Protein AF-A0A964MWU2-F1 (afdb_monomer_lite)

Secondary structure (DSSP, 8-state):
-------------------------------PEEEEEEEEEEEE---EETTEE-EEEEEEEEEEEEEESPPTTPPEEEEEEEEEEEEEEEEEEEE-TTS-EEEEEEEEEEEEEEEEEEEE-TTSS-EEEEE--GGGGTTTPPPPP-PPPEEEEEESS-HHHHHHHHHHSSSS-S-S-TT-

Sequence (180 aa):
MSRTWLRRSRVAWTALCLWIVAAPPHSAQAGRTRVEYDVEFSVPGSLLDRNCTAAGTDVLTGTLVGYEPAAANDPNEYVGTLTRFTNITTCGSRRNSAGEDVVCSINISGQGLADVELRIEAGRRDGYLKYVDRADWRGTWPSRPSAKPRSAVTGTCEPAELAQLQTEYPDGSTAGSPDG

Radius of gyration: 30.94 Å; chains: 1; bounding box: 99×59×64 Å

Structure (mmCIF, N/CA/C/O backbone):
data_AF-A0A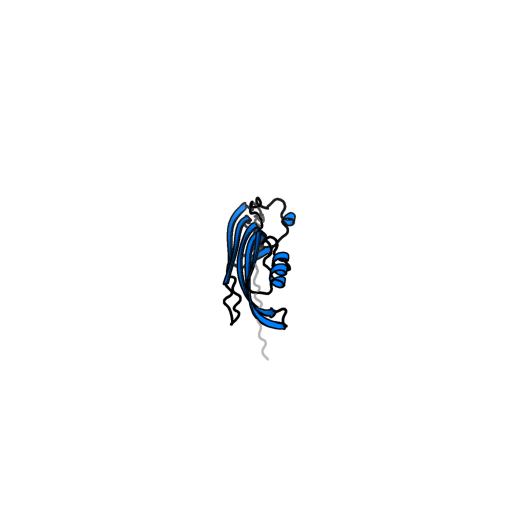964MWU2-F1
#
_entry.id   AF-A0A964MWU2-F1
#
loop_
_atom_site.group_PDB
_atom_site.id
_atom_site.type_symbol
_atom_site.label_atom_id
_atom_site.label_alt_id
_atom_site.label_comp_id
_atom_site.label_asym_id
_atom_site.label_entity_id
_atom_site.label_seq_id
_atom_site.pdbx_PDB_ins_code
_atom_site.Cartn_x
_atom_site.Cartn_y
_atom_site.Cartn_z
_atom_site.occupancy
_atom_site.B_iso_or_equiv
_atom_site.auth_seq_id
_atom_site.auth_comp_id
_atom_site.auth_asym_id
_atom_site.auth_atom_id
_atom_site.pdbx_PDB_model_num
ATOM 1 N N . MET A 1 1 ? 81.800 -45.978 0.781 1.00 48.34 1 MET A N 1
ATOM 2 C CA . MET A 1 1 ? 82.254 -45.737 -0.607 1.00 48.34 1 MET A CA 1
ATOM 3 C C . MET A 1 1 ? 81.149 -46.156 -1.564 1.00 48.34 1 MET A C 1
ATOM 5 O O . MET A 1 1 ? 80.883 -47.342 -1.660 1.00 48.34 1 MET A O 1
ATOM 9 N N . SER A 1 2 ? 80.479 -45.206 -2.216 1.00 46.88 2 SER A N 1
ATOM 10 C CA . SER A 1 2 ? 79.736 -45.411 -3.472 1.00 46.88 2 SER A CA 1
ATOM 11 C C . SER A 1 2 ? 79.322 -44.038 -3.996 1.00 46.88 2 SER A C 1
ATOM 13 O O . SER A 1 2 ? 78.591 -43.310 -3.332 1.00 46.88 2 SER A O 1
ATOM 15 N N . ARG A 1 3 ? 79.893 -43.653 -5.141 1.00 49.62 3 ARG A N 1
ATOM 16 C CA . ARG A 1 3 ? 79.541 -42.451 -5.902 1.00 49.62 3 ARG A CA 1
ATOM 17 C C . ARG A 1 3 ? 78.545 -42.878 -6.974 1.00 49.62 3 ARG A C 1
ATOM 19 O O . ARG A 1 3 ? 78.893 -43.725 -7.791 1.00 49.62 3 ARG A O 1
ATOM 26 N N . THR A 1 4 ? 77.373 -42.255 -7.017 1.00 56.88 4 THR A N 1
ATOM 27 C CA . THR A 1 4 ? 76.397 -42.469 -8.092 1.00 56.88 4 THR A CA 1
ATOM 28 C C . THR A 1 4 ? 76.233 -41.167 -8.865 1.00 56.88 4 THR A C 1
ATOM 30 O O . THR A 1 4 ? 75.787 -40.156 -8.328 1.00 56.88 4 THR A O 1
ATOM 33 N N . TRP A 1 5 ? 76.671 -41.189 -10.121 1.00 49.19 5 TRP A N 1
ATOM 34 C CA . TRP A 1 5 ? 76.512 -40.119 -11.101 1.00 49.19 5 TRP A CA 1
ATOM 35 C C . TRP A 1 5 ? 75.105 -40.172 -11.701 1.00 49.19 5 TRP A C 1
ATOM 37 O O . TRP A 1 5 ? 74.694 -41.224 -12.186 1.00 49.19 5 TRP A O 1
ATOM 47 N N . LEU A 1 6 ? 74.398 -39.041 -11.749 1.00 55.22 6 LEU A N 1
ATOM 48 C CA . LEU A 1 6 ? 73.165 -38.897 -12.526 1.00 55.22 6 LEU A CA 1
ATOM 49 C C . LEU A 1 6 ? 73.291 -37.728 -13.508 1.00 55.22 6 LEU A C 1
ATOM 51 O O . LEU A 1 6 ? 73.597 -36.590 -13.150 1.00 55.22 6 LEU A O 1
ATOM 55 N N . ARG A 1 7 ? 73.122 -38.090 -14.783 1.00 54.84 7 ARG A N 1
ATOM 56 C CA . ARG A 1 7 ? 73.235 -37.266 -15.987 1.00 54.84 7 ARG A CA 1
ATOM 57 C C . ARG A 1 7 ? 72.178 -36.158 -16.000 1.00 54.84 7 ARG A C 1
ATOM 59 O O . ARG A 1 7 ? 71.004 -36.409 -15.753 1.00 54.84 7 ARG A O 1
ATOM 66 N N . ARG A 1 8 ? 72.597 -34.945 -16.371 1.00 48.62 8 ARG A N 1
ATOM 67 C CA . ARG A 1 8 ? 71.713 -33.816 -16.691 1.00 48.62 8 ARG A CA 1
ATOM 68 C C . ARG A 1 8 ? 71.203 -33.952 -18.129 1.00 48.62 8 ARG A C 1
ATOM 70 O O . ARG A 1 8 ? 71.986 -33.797 -19.063 1.00 48.62 8 ARG A O 1
ATOM 77 N N . SER A 1 9 ? 69.906 -34.182 -18.297 1.00 53.94 9 SER A N 1
ATOM 78 C CA . SER A 1 9 ? 69.210 -34.039 -19.581 1.00 53.94 9 SER A CA 1
ATOM 79 C C . SER A 1 9 ? 68.712 -32.600 -19.721 1.00 53.94 9 SER A C 1
ATOM 81 O O . SER A 1 9 ? 67.952 -32.120 -18.883 1.00 53.94 9 SER A O 1
ATOM 83 N N . ARG A 1 10 ? 69.168 -31.890 -20.757 1.00 55.47 10 ARG A N 1
ATOM 84 C CA . ARG A 1 10 ? 68.656 -30.564 -21.128 1.00 55.47 10 ARG A CA 1
ATOM 85 C C . ARG A 1 10 ? 67.433 -30.759 -22.024 1.00 55.47 10 ARG A C 1
ATOM 87 O O . ARG A 1 10 ? 67.579 -31.240 -23.142 1.00 55.47 10 ARG A O 1
ATOM 94 N N . VAL A 1 11 ? 66.251 -30.403 -21.529 1.00 55.78 11 VAL A N 1
ATOM 95 C CA . VAL A 1 11 ? 65.024 -30.300 -22.331 1.00 55.78 11 VAL A CA 1
ATOM 96 C C . VAL A 1 11 ? 64.962 -28.881 -22.890 1.00 55.78 11 VAL A C 1
ATOM 98 O O . VAL A 1 11 ? 64.944 -27.912 -22.132 1.00 55.78 11 VAL A O 1
ATOM 101 N N . ALA A 1 12 ? 65.002 -28.765 -24.216 1.00 52.44 12 ALA A N 1
ATOM 102 C CA . ALA A 1 12 ? 64.820 -27.511 -24.930 1.00 52.44 12 ALA A CA 1
ATOM 103 C C . ALA A 1 12 ? 63.326 -27.152 -24.933 1.00 52.44 12 ALA A C 1
ATOM 105 O O . ALA A 1 12 ? 62.511 -27.901 -25.463 1.00 52.44 12 ALA A O 1
ATOM 106 N N . TRP A 1 13 ? 62.974 -26.022 -24.321 1.00 41.59 13 TRP A N 1
ATOM 107 C CA . TRP A 1 13 ? 61.628 -25.459 -24.367 1.00 41.59 13 TRP A CA 1
ATOM 108 C C . TRP A 1 13 ? 61.488 -24.603 -25.624 1.00 41.59 13 TRP A C 1
ATOM 110 O O . TRP A 1 13 ? 62.140 -23.569 -25.759 1.00 41.59 13 TRP A O 1
ATOM 120 N N . THR A 1 14 ? 60.652 -25.045 -26.558 1.00 56.84 14 THR A N 1
ATOM 121 C CA . THR A 1 14 ? 60.243 -24.256 -27.721 1.00 56.84 14 THR A CA 1
ATOM 122 C C . THR A 1 14 ? 59.115 -23.322 -27.284 1.00 56.84 14 THR A C 1
ATOM 124 O O . THR A 1 14 ? 58.026 -23.776 -26.943 1.00 56.84 14 THR A O 1
ATOM 127 N N . ALA A 1 15 ? 59.381 -22.016 -27.245 1.00 50.66 15 ALA A N 1
ATOM 128 C CA . ALA A 1 15 ? 58.371 -21.004 -26.956 1.00 50.66 15 ALA A CA 1
ATOM 129 C C . ALA A 1 15 ? 57.450 -20.833 -28.177 1.00 50.66 15 ALA A C 1
ATOM 131 O O . ALA A 1 15 ? 57.861 -20.290 -29.201 1.00 50.66 15 ALA A O 1
ATOM 132 N N . LEU A 1 16 ? 56.208 -21.313 -28.075 1.00 51.62 16 LEU A N 1
ATOM 133 C CA . LEU A 1 16 ? 55.138 -20.963 -29.006 1.00 51.62 16 LEU A CA 1
ATOM 134 C C . LEU A 1 16 ? 54.640 -19.553 -28.646 1.00 51.62 16 LEU A C 1
ATOM 136 O O . LEU A 1 16 ? 53.974 -19.369 -27.628 1.00 51.62 16 LEU A O 1
ATOM 140 N N . CYS A 1 17 ? 54.957 -18.554 -29.470 1.00 45.28 17 CYS A N 1
ATOM 141 C CA . CYS A 1 17 ? 54.302 -17.248 -29.405 1.00 45.28 17 CYS A CA 1
ATOM 142 C C . CYS A 1 17 ? 52.864 -17.388 -29.921 1.00 45.28 17 CYS A C 1
ATOM 144 O O . CYS A 1 17 ? 52.617 -17.350 -31.126 1.00 45.28 17 CYS A O 1
ATOM 146 N N . LEU A 1 18 ? 51.919 -17.575 -28.999 1.00 47.88 18 LEU A N 1
ATOM 147 C CA . LEU A 1 18 ? 50.490 -17.493 -29.275 1.00 47.88 18 LEU A CA 1
ATOM 148 C C . LEU A 1 18 ? 50.114 -16.008 -29.402 1.00 47.88 18 LEU A C 1
ATOM 150 O O . LEU A 1 18 ? 50.128 -15.272 -28.416 1.00 47.88 18 LEU A O 1
ATOM 154 N N . TRP A 1 19 ? 49.790 -15.552 -30.611 1.00 44.44 19 TRP A N 1
ATOM 155 C CA . TRP A 1 19 ? 49.147 -14.254 -30.803 1.00 44.44 19 TRP A CA 1
ATOM 156 C C . TRP A 1 19 ? 47.700 -14.364 -30.323 1.00 44.44 19 TRP A C 1
ATOM 158 O O . TRP A 1 19 ? 46.830 -14.855 -31.041 1.00 44.44 19 TRP A O 1
ATOM 168 N N . ILE A 1 20 ? 47.444 -13.940 -29.085 1.00 52.56 20 ILE A N 1
ATOM 169 C CA . ILE A 1 20 ? 46.083 -13.722 -28.597 1.00 52.56 20 ILE A CA 1
ATOM 170 C C . ILE A 1 20 ? 45.582 -12.460 -29.296 1.00 52.56 20 ILE A C 1
ATOM 172 O O . ILE A 1 20 ? 45.915 -11.341 -28.910 1.00 52.56 20 ILE A O 1
ATOM 176 N N . VAL A 1 21 ? 44.799 -12.641 -30.357 1.00 59.50 21 VAL A N 1
ATOM 177 C CA . VAL A 1 21 ? 43.953 -11.574 -30.890 1.00 59.50 21 VAL A CA 1
ATOM 178 C C . VAL A 1 21 ? 42.900 -11.311 -29.818 1.00 59.50 21 VAL A C 1
ATOM 180 O O . VAL A 1 21 ? 41.926 -12.050 -29.695 1.00 59.50 21 VAL A O 1
ATOM 183 N N . ALA A 1 22 ? 43.143 -10.307 -28.975 1.00 54.62 22 ALA A N 1
ATOM 184 C CA . ALA A 1 22 ? 42.139 -9.806 -28.054 1.00 54.62 22 ALA A CA 1
ATOM 185 C C . ALA A 1 22 ? 40.977 -9.276 -28.900 1.00 54.62 22 ALA A C 1
ATOM 187 O O . ALA A 1 22 ? 41.108 -8.258 -29.581 1.00 54.62 22 ALA A O 1
ATOM 188 N N . ALA A 1 23 ? 39.857 -10.001 -28.904 1.00 52.97 23 ALA A N 1
ATOM 189 C CA . ALA A 1 23 ? 38.618 -9.464 -29.434 1.00 52.97 23 ALA A CA 1
ATOM 190 C C . ALA A 1 23 ? 38.325 -8.150 -28.687 1.00 52.97 23 ALA A C 1
ATOM 192 O O . ALA A 1 23 ? 38.476 -8.115 -27.460 1.00 52.97 23 ALA A O 1
ATOM 193 N N . PRO A 1 24 ? 37.937 -7.070 -29.387 1.00 51.22 24 PRO A N 1
ATOM 194 C CA . PRO A 1 24 ? 37.514 -5.857 -28.710 1.00 51.22 24 PRO A CA 1
ATOM 195 C C . PRO A 1 24 ? 36.381 -6.227 -27.744 1.00 51.22 24 PRO A C 1
ATOM 197 O O . PRO A 1 24 ? 35.498 -7.010 -28.130 1.00 51.22 24 PRO A O 1
ATOM 200 N N . PRO A 1 25 ? 36.396 -5.718 -26.497 1.00 53.06 25 PRO A N 1
ATOM 201 C CA . PRO A 1 25 ? 35.275 -5.910 -25.598 1.00 53.06 25 PRO A CA 1
ATOM 202 C C . PRO A 1 25 ? 34.057 -5.345 -26.318 1.00 53.06 25 PRO A C 1
ATOM 204 O O . PRO A 1 25 ? 33.981 -4.150 -26.595 1.00 53.06 25 PRO A O 1
ATOM 207 N N . HIS A 1 26 ? 33.135 -6.224 -26.703 1.00 50.69 26 HIS A N 1
ATOM 208 C CA . HIS A 1 26 ? 31.834 -5.790 -27.166 1.00 50.69 26 HIS A CA 1
ATOM 209 C C . HIS A 1 26 ? 31.204 -5.094 -25.967 1.00 50.69 26 HIS A C 1
ATOM 211 O O . HIS A 1 26 ? 30.797 -5.746 -25.007 1.00 50.69 26 HIS A O 1
ATOM 217 N N . SER A 1 27 ? 31.189 -3.763 -25.993 1.00 47.06 27 SER A N 1
ATOM 218 C CA . SER A 1 27 ? 30.388 -2.944 -25.097 1.00 47.06 27 SER A CA 1
ATOM 219 C C . SER A 1 27 ? 28.918 -3.266 -25.365 1.00 47.06 27 SER A C 1
ATOM 221 O O . SER A 1 27 ? 28.236 -2.586 -26.127 1.00 47.06 27 SER A O 1
ATOM 223 N N . ALA A 1 28 ? 28.435 -4.350 -24.761 1.00 48.03 28 ALA A N 1
ATOM 224 C CA . ALA A 1 28 ? 27.032 -4.718 -24.687 1.00 48.03 28 ALA A CA 1
ATOM 225 C C . ALA A 1 28 ? 26.323 -3.766 -23.709 1.00 48.03 28 ALA A C 1
ATOM 227 O O . ALA A 1 28 ? 25.939 -4.141 -22.610 1.00 48.03 28 ALA A O 1
ATOM 228 N N . GLN A 1 29 ? 26.210 -2.496 -24.089 1.00 51.06 29 GLN A N 1
ATOM 229 C CA . GLN A 1 29 ? 25.349 -1.507 -23.429 1.00 51.06 29 GLN A CA 1
ATOM 230 C C . GLN A 1 29 ? 24.300 -0.957 -24.407 1.00 51.06 29 GLN A C 1
ATOM 232 O O . GLN A 1 29 ? 23.741 0.118 -24.207 1.00 51.06 29 GLN A O 1
ATOM 237 N N . ALA A 1 30 ? 24.015 -1.692 -25.484 1.00 53.16 30 ALA A N 1
ATOM 238 C CA . ALA A 1 30 ? 22.985 -1.329 -26.441 1.00 53.16 30 ALA A CA 1
ATOM 239 C C . ALA A 1 30 ? 21.630 -1.912 -26.013 1.00 53.16 30 ALA A C 1
ATOM 241 O O . ALA A 1 30 ? 21.351 -3.085 -26.241 1.00 53.16 30 ALA A O 1
ATOM 242 N N . GLY A 1 31 ? 20.793 -1.048 -25.431 1.00 72.19 31 GLY A N 1
ATOM 243 C CA . GLY A 1 31 ? 19.336 -1.173 -25.488 1.00 72.19 31 GLY A CA 1
ATOM 244 C C . GLY A 1 31 ? 18.661 -1.741 -24.245 1.00 72.19 31 GLY A C 1
ATOM 245 O O . GLY A 1 31 ? 18.114 -2.838 -24.295 1.00 72.19 31 GLY A O 1
ATOM 246 N N . ARG A 1 32 ? 18.600 -0.965 -23.153 1.00 88.62 32 ARG A N 1
ATOM 247 C CA . ARG A 1 32 ? 17.539 -1.193 -22.162 1.00 88.62 32 ARG A CA 1
ATOM 248 C C . ARG A 1 32 ? 16.202 -0.819 -22.802 1.00 88.62 32 ARG A C 1
ATOM 250 O O . ARG A 1 32 ? 16.056 0.280 -23.334 1.00 88.62 32 ARG A O 1
ATOM 257 N N . THR A 1 33 ? 15.240 -1.724 -22.751 1.00 92.50 33 THR A N 1
ATOM 258 C CA . THR A 1 33 ? 13.886 -1.543 -23.272 1.00 92.50 33 THR A CA 1
ATOM 259 C C . THR A 1 33 ? 12.965 -1.172 -22.125 1.00 92.50 33 THR A C 1
ATOM 261 O O . THR A 1 33 ? 12.985 -1.818 -21.079 1.00 92.50 33 THR A O 1
ATOM 264 N N . ARG A 1 34 ? 12.162 -0.123 -22.307 1.00 93.50 34 ARG A N 1
ATOM 265 C CA . ARG A 1 34 ? 11.125 0.232 -21.339 1.00 93.50 34 ARG A CA 1
ATOM 266 C C . ARG A 1 34 ? 10.040 -0.842 -21.354 1.00 93.50 34 ARG A C 1
ATOM 268 O O . ARG A 1 34 ? 9.520 -1.162 -22.420 1.00 93.50 34 ARG A O 1
ATOM 275 N N . VAL A 1 35 ? 9.693 -1.349 -20.181 1.00 95.25 35 VAL A N 1
ATOM 276 C CA . VAL A 1 35 ? 8.651 -2.361 -19.983 1.00 95.25 35 VAL A CA 1
ATOM 277 C C . VAL A 1 35 ? 7.588 -1.835 -19.029 1.00 95.25 35 VAL A C 1
ATOM 279 O O . VAL A 1 35 ? 7.873 -0.986 -18.180 1.00 95.25 35 VAL A O 1
ATOM 282 N N . GLU A 1 36 ? 6.366 -2.332 -19.186 1.00 96.31 36 GLU A N 1
ATOM 283 C CA . GLU A 1 36 ? 5.235 -2.044 -18.308 1.00 96.31 36 GLU A CA 1
ATOM 284 C C . GLU A 1 36 ? 4.589 -3.359 -17.878 1.00 96.31 36 GLU A C 1
ATOM 286 O O . GLU A 1 36 ? 4.410 -4.260 -18.700 1.00 96.31 36 GLU A O 1
ATOM 291 N N . TYR A 1 37 ? 4.237 -3.455 -16.599 1.00 96.56 37 TYR A N 1
ATOM 292 C CA . TYR A 1 37 ? 3.579 -4.618 -16.021 1.00 96.56 37 TYR A CA 1
ATOM 293 C C . TYR A 1 37 ? 2.360 -4.185 -15.227 1.00 96.56 37 TYR A C 1
ATOM 295 O O . TYR A 1 37 ? 2.483 -3.384 -14.300 1.00 96.56 37 TYR A O 1
ATOM 303 N N . ASP A 1 38 ? 1.209 -4.764 -15.545 1.00 97.06 38 ASP A N 1
ATOM 304 C CA . ASP A 1 38 ? 0.059 -4.727 -14.653 1.00 97.06 38 ASP A CA 1
ATOM 305 C C . ASP A 1 38 ? 0.264 -5.763 -13.548 1.00 97.06 38 ASP A C 1
ATOM 307 O O . ASP A 1 38 ? 0.531 -6.938 -13.811 1.00 97.06 38 ASP A O 1
ATOM 311 N N . VAL A 1 39 ? 0.185 -5.308 -12.301 1.00 96.56 39 VAL A N 1
ATOM 312 C CA . VAL A 1 39 ? 0.509 -6.100 -11.117 1.00 96.56 39 VAL A CA 1
ATOM 313 C C . VAL A 1 39 ? -0.625 -6.079 -10.106 1.00 96.56 39 VAL A C 1
ATOM 315 O O . VAL A 1 39 ? -1.370 -5.103 -9.982 1.00 96.56 39 VAL A O 1
ATOM 318 N N . GLU A 1 40 ? -0.692 -7.160 -9.338 1.00 96.75 40 GLU A N 1
ATOM 319 C CA . GLU A 1 40 ? -1.496 -7.282 -8.133 1.00 96.75 40 GLU A CA 1
ATOM 320 C C . GLU A 1 40 ? -0.626 -7.883 -7.024 1.00 96.75 40 GLU A C 1
ATOM 322 O O . GLU A 1 40 ? -0.058 -8.965 -7.185 1.00 96.75 40 GLU A O 1
ATOM 327 N N . PHE A 1 41 ? -0.525 -7.187 -5.894 1.00 94.12 41 PHE A N 1
ATOM 328 C CA . PHE A 1 41 ? 0.040 -7.727 -4.661 1.00 94.12 41 PHE A CA 1
ATOM 329 C C . PHE A 1 41 ? -1.083 -7.855 -3.647 1.00 94.12 41 PHE A C 1
ATOM 331 O O . PHE A 1 41 ? -1.735 -6.866 -3.334 1.00 94.12 41 PHE A O 1
ATOM 338 N N . SER A 1 42 ? -1.298 -9.056 -3.120 1.00 92.81 42 SER A N 1
ATOM 339 C CA . SER A 1 42 ? -2.322 -9.309 -2.111 1.00 92.81 42 SER A CA 1
ATOM 340 C C . SER A 1 42 ? -1.680 -9.903 -0.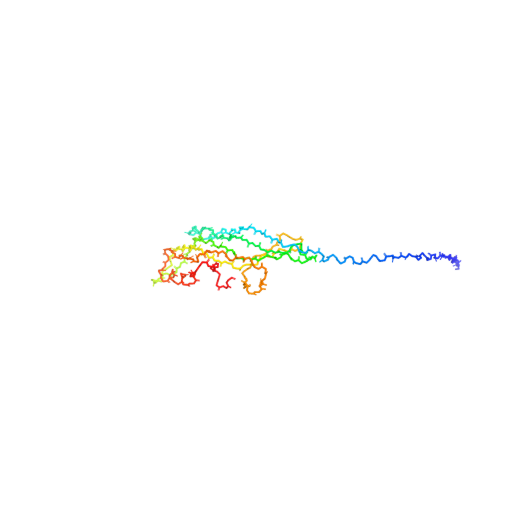869 1.00 92.81 42 SER A C 1
ATOM 342 O O . SER A 1 42 ? -1.032 -10.950 -0.934 1.00 92.81 42 SER A O 1
ATOM 344 N N . VAL A 1 43 ? -1.897 -9.253 0.269 1.00 88.00 43 VAL A N 1
ATOM 345 C CA . VAL A 1 43 ? -1.480 -9.738 1.582 1.00 88.00 43 VAL A CA 1
ATOM 346 C C . VAL A 1 43 ? -2.736 -10.098 2.376 1.00 88.00 43 VAL A C 1
ATOM 348 O O . VAL A 1 43 ? -3.569 -9.226 2.638 1.00 88.00 43 VAL A O 1
ATOM 351 N N . PRO A 1 44 ? -2.915 -11.371 2.770 1.00 84.75 44 PRO A N 1
ATOM 352 C CA . PRO A 1 44 ? -3.970 -11.721 3.705 1.00 84.75 44 PRO A CA 1
ATOM 353 C C . PRO A 1 44 ? -3.647 -11.109 5.073 1.00 84.75 44 PRO A C 1
ATOM 355 O O . PRO A 1 44 ? -2.589 -11.361 5.652 1.00 84.75 44 PRO A O 1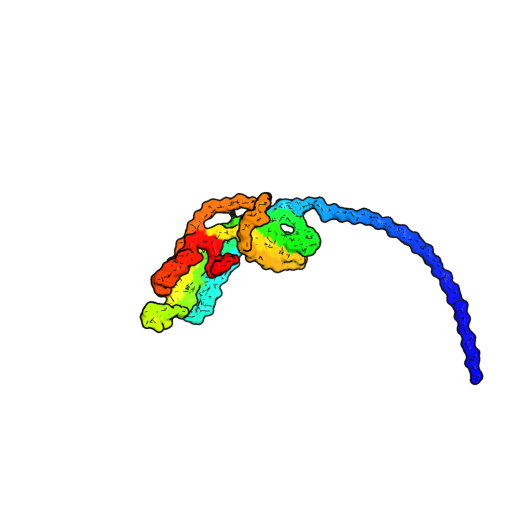
ATOM 358 N N . GLY A 1 45 ? -4.567 -10.307 5.598 1.00 69.56 45 GLY A N 1
ATOM 359 C CA . GLY A 1 45 ? -4.494 -9.806 6.962 1.00 69.56 45 GLY A CA 1
ATOM 360 C C . GLY A 1 45 ? -5.031 -10.866 7.916 1.00 69.56 45 GLY A C 1
ATOM 361 O O . GLY A 1 45 ? -6.238 -11.083 7.975 1.00 69.56 45 GLY A O 1
ATOM 362 N N . SER A 1 46 ? -4.158 -11.522 8.678 1.00 61.41 46 SER A N 1
ATOM 363 C CA . SER A 1 46 ? -4.576 -12.343 9.817 1.00 61.41 46 SER A CA 1
ATOM 364 C C . SER A 1 46 ? -3.643 -12.114 11.000 1.00 61.41 46 SER A C 1
ATOM 366 O O . SER A 1 46 ? -2.481 -12.519 10.970 1.00 61.41 46 SER A O 1
ATOM 368 N N . LEU A 1 47 ? -4.158 -11.499 12.059 1.00 54.81 47 LEU A N 1
ATOM 369 C CA . LEU A 1 47 ? -3.560 -11.558 13.388 1.00 54.81 47 LEU A CA 1
ATOM 370 C C . LEU A 1 47 ? -4.354 -12.575 14.205 1.00 54.81 47 LEU A C 1
ATOM 372 O O . LEU A 1 47 ? -5.473 -12.310 14.632 1.00 54.81 47 LEU A O 1
ATOM 376 N N . LEU A 1 48 ? -3.804 -13.773 14.387 1.00 51.91 48 LEU A N 1
ATOM 377 C CA . LEU A 1 48 ? -4.429 -14.757 15.263 1.00 51.91 48 LEU A CA 1
ATOM 378 C C . LEU A 1 48 ? -4.316 -14.271 16.712 1.00 51.91 48 LEU A C 1
ATOM 380 O O . LEU A 1 48 ? -3.304 -14.504 17.370 1.00 51.91 48 LEU A O 1
ATOM 384 N N . ASP A 1 49 ? -5.361 -13.618 17.211 1.00 59.66 49 ASP A N 1
ATOM 385 C CA . ASP A 1 49 ? -5.646 -13.612 18.640 1.00 59.66 49 ASP A CA 1
ATOM 386 C C . ASP A 1 49 ? -6.468 -14.872 18.950 1.00 59.66 49 ASP A C 1
ATOM 388 O O . ASP A 1 49 ? -7.377 -15.260 18.215 1.00 59.66 49 ASP A O 1
ATOM 392 N N . ARG A 1 50 ? -6.137 -15.555 20.047 1.00 66.31 50 ARG A N 1
ATOM 393 C CA . ARG A 1 50 ? -6.822 -16.778 20.484 1.00 66.31 50 ARG A CA 1
ATOM 394 C C . ARG A 1 50 ? -8.324 -16.558 20.707 1.00 66.31 50 ARG A C 1
ATOM 396 O O . ARG A 1 50 ? -9.086 -17.521 20.651 1.00 66.31 50 ARG A O 1
ATOM 403 N N . ASN A 1 51 ? -8.732 -15.317 20.967 1.00 71.12 51 ASN A N 1
ATOM 404 C CA . ASN A 1 51 ? -10.090 -14.970 21.367 1.00 71.12 51 ASN A CA 1
ATOM 405 C C . ASN A 1 51 ? -10.955 -14.394 20.236 1.00 71.12 51 ASN A C 1
ATOM 407 O O . ASN A 1 51 ? -12.130 -14.115 20.472 1.00 71.12 51 ASN A O 1
ATOM 411 N N . CYS A 1 52 ? -10.416 -14.206 19.025 1.00 68.50 52 CYS A N 1
ATOM 412 C CA . CYS A 1 52 ? -11.172 -13.652 17.902 1.00 68.50 52 CYS A CA 1
ATOM 413 C C . CYS A 1 52 ? -10.454 -13.851 16.557 1.00 68.50 52 CYS A C 1
ATOM 415 O O . CYS A 1 52 ? -9.230 -13.853 16.459 1.00 68.50 52 CYS A O 1
ATOM 417 N N . THR A 1 53 ? -11.228 -14.020 15.487 1.00 71.62 53 THR A N 1
ATOM 418 C CA . THR A 1 53 ? -10.683 -14.219 14.141 1.00 71.62 53 THR A CA 1
ATOM 419 C C . THR A 1 53 ? -10.421 -12.869 13.480 1.00 71.62 53 THR A C 1
ATOM 421 O O . THR A 1 53 ? -11.347 -12.249 12.961 1.00 71.62 53 THR A O 1
ATOM 424 N N . ALA A 1 54 ? -9.166 -12.414 13.472 1.00 74.31 54 ALA A N 1
ATOM 425 C CA . ALA A 1 54 ? -8.753 -11.360 12.551 1.00 74.31 54 ALA A CA 1
ATOM 426 C C . ALA A 1 54 ? -8.668 -11.937 11.133 1.00 74.31 54 ALA A C 1
ATOM 428 O O . ALA A 1 54 ? -8.101 -13.013 10.920 1.00 74.31 54 ALA A O 1
ATOM 429 N N . ALA A 1 55 ? -9.237 -11.222 10.174 1.00 86.69 55 ALA A N 1
ATOM 430 C CA . ALA A 1 55 ? -9.321 -11.645 8.787 1.00 86.69 55 ALA A CA 1
ATOM 431 C C . ALA A 1 55 ? -9.408 -10.424 7.877 1.00 86.69 55 ALA A C 1
ATOM 433 O O . ALA A 1 55 ? -9.856 -9.352 8.291 1.00 86.69 55 ALA A O 1
ATOM 434 N N . GLY A 1 56 ? -9.024 -10.600 6.621 1.00 89.31 56 GLY A N 1
ATOM 435 C CA . GLY A 1 56 ? -9.134 -9.556 5.622 1.00 89.31 56 GLY A CA 1
ATOM 436 C C . GLY A 1 56 ? -8.037 -9.623 4.581 1.00 89.31 56 GLY A C 1
ATOM 437 O O . GLY A 1 56 ? -7.229 -10.552 4.551 1.00 89.31 56 GLY A O 1
ATOM 438 N N . THR A 1 57 ? -8.017 -8.614 3.726 1.00 91.69 57 THR A N 1
ATOM 439 C CA . THR A 1 57 ? -7.066 -8.495 2.625 1.00 91.69 57 THR A CA 1
ATOM 440 C C . THR A 1 57 ? -6.608 -7.060 2.487 1.00 91.69 57 THR A C 1
ATOM 442 O O . THR A 1 57 ? -7.404 -6.125 2.604 1.00 91.69 57 THR A O 1
ATOM 445 N N . ASP A 1 58 ? -5.335 -6.909 2.170 1.00 91.12 58 ASP A N 1
ATOM 446 C CA . ASP A 1 58 ? -4.765 -5.678 1.661 1.00 91.12 58 ASP A CA 1
ATOM 447 C C . ASP A 1 58 ? -4.219 -5.941 0.262 1.00 91.12 58 ASP A C 1
ATOM 449 O O . ASP A 1 58 ? -3.410 -6.850 0.067 1.00 91.12 58 ASP A O 1
ATOM 453 N N . VAL A 1 59 ? -4.724 -5.196 -0.716 1.00 94.25 59 VAL A N 1
ATOM 454 C CA . VAL A 1 59 ? -4.459 -5.438 -2.135 1.00 94.25 59 VAL A CA 1
ATOM 455 C C . VAL A 1 59 ? -3.917 -4.173 -2.781 1.00 94.25 59 VAL A C 1
ATOM 457 O O . VAL A 1 59 ? -4.535 -3.117 -2.699 1.00 94.25 59 VAL A O 1
ATOM 460 N N . LEU A 1 60 ? -2.791 -4.281 -3.477 1.00 95.31 60 LEU A N 1
ATOM 461 C CA . LEU A 1 60 ? -2.210 -3.232 -4.307 1.00 95.31 60 LEU A CA 1
ATOM 462 C C . LEU A 1 60 ? -2.339 -3.631 -5.774 1.00 95.31 60 LEU A C 1
ATOM 464 O O . LEU A 1 60 ? -1.854 -4.686 -6.164 1.00 95.31 60 LEU A O 1
ATOM 468 N N . THR A 1 61 ? -2.956 -2.779 -6.588 1.00 96.69 61 THR A N 1
ATOM 469 C CA . THR A 1 61 ? -3.167 -3.017 -8.026 1.00 96.69 61 THR A CA 1
ATOM 470 C C . THR A 1 61 ? -2.719 -1.827 -8.854 1.00 96.69 61 THR A C 1
ATOM 472 O O . THR A 1 61 ? -2.905 -0.679 -8.454 1.00 96.69 61 THR A O 1
ATOM 475 N N . GLY A 1 62 ? -2.154 -2.063 -10.031 1.00 96.00 62 GLY A N 1
ATOM 476 C CA . GLY A 1 62 ? -1.809 -0.984 -10.953 1.00 96.00 62 GLY A CA 1
ATOM 477 C C . GLY A 1 62 ? -0.690 -1.368 -11.900 1.00 96.00 62 GLY A C 1
ATOM 478 O O . GLY A 1 62 ? -0.379 -2.543 -12.051 1.00 96.00 62 GLY A O 1
ATOM 479 N N . THR A 1 63 ? -0.079 -0.361 -12.513 1.00 96.19 63 THR A N 1
ATOM 480 C CA . THR A 1 63 ? 0.984 -0.555 -13.499 1.00 96.19 63 THR A CA 1
ATOM 481 C C . THR A 1 63 ? 2.327 -0.123 -12.919 1.00 96.19 63 THR A C 1
ATOM 483 O O . THR A 1 63 ? 2.458 0.988 -12.393 1.00 96.19 63 THR A O 1
ATOM 486 N N . LEU A 1 64 ? 3.333 -0.985 -13.045 1.00 96.75 64 LEU A N 1
ATOM 487 C CA . LEU A 1 64 ? 4.734 -0.675 -12.777 1.00 96.75 64 LEU A CA 1
ATOM 488 C C . LEU A 1 64 ? 5.501 -0.536 -14.091 1.00 96.75 64 LEU A C 1
ATOM 490 O O . LEU A 1 64 ? 5.238 -1.245 -15.059 1.00 96.75 64 LEU A O 1
ATOM 494 N N . VAL A 1 65 ? 6.473 0.369 -14.112 1.00 96.62 65 VAL A N 1
ATOM 495 C CA . VAL A 1 65 ? 7.310 0.670 -15.274 1.00 96.62 65 VAL A CA 1
ATOM 496 C C . VAL A 1 65 ? 8.771 0.498 -14.899 1.00 96.62 65 VAL A C 1
ATOM 498 O O . VAL A 1 65 ? 9.205 1.012 -13.871 1.00 96.62 65 VAL A O 1
ATOM 501 N N . GLY A 1 66 ? 9.544 -0.160 -15.758 1.00 94.50 66 GLY A N 1
ATOM 502 C CA . GLY A 1 66 ? 10.986 -0.323 -15.581 1.00 94.50 66 GLY A CA 1
ATOM 503 C C . GLY A 1 66 ? 11.727 -0.406 -16.908 1.00 94.50 66 GLY A C 1
ATOM 504 O O . GLY A 1 66 ? 11.175 -0.124 -17.974 1.00 94.50 66 GLY A O 1
ATOM 505 N N . TYR A 1 67 ? 12.999 -0.785 -16.838 1.00 93.44 67 TYR A N 1
ATOM 506 C CA . TYR A 1 67 ? 13.872 -0.909 -18.003 1.00 93.44 67 TYR A CA 1
ATOM 507 C C . TYR A 1 67 ? 14.674 -2.205 -17.945 1.00 93.44 67 TYR A C 1
ATOM 509 O O . TYR A 1 67 ? 15.516 -2.362 -17.055 1.00 93.44 67 TYR A O 1
ATOM 517 N N . GLU A 1 68 ? 14.479 -3.064 -18.943 1.00 92.19 68 GLU A N 1
ATOM 518 C CA . GLU A 1 68 ? 15.064 -4.403 -19.020 1.00 92.19 68 GLU A CA 1
ATOM 519 C C . GLU A 1 68 ? 15.951 -4.614 -20.265 1.00 92.19 68 GLU A C 1
ATOM 521 O O . GLU A 1 68 ? 15.695 -4.020 -21.314 1.00 92.19 68 GLU A O 1
ATOM 526 N N . PRO A 1 69 ? 16.966 -5.492 -20.193 1.00 90.50 69 PRO A N 1
ATOM 527 C CA . PRO A 1 69 ? 17.467 -6.096 -18.962 1.00 90.50 69 PRO A CA 1
ATOM 528 C C . PRO A 1 69 ? 18.223 -5.056 -18.118 1.00 90.50 69 PRO A C 1
ATOM 530 O O . PRO A 1 69 ? 18.807 -4.108 -18.653 1.00 90.50 69 PRO A O 1
ATOM 533 N N . ALA A 1 70 ? 18.236 -5.229 -16.796 1.00 86.88 70 ALA A N 1
ATOM 534 C CA . ALA A 1 70 ? 19.258 -4.601 -15.964 1.00 86.88 70 ALA A CA 1
ATOM 535 C C . ALA A 1 70 ? 20.667 -5.052 -16.401 1.00 86.88 70 ALA A C 1
ATOM 537 O O . ALA A 1 70 ? 20.833 -6.056 -17.104 1.00 86.88 70 ALA A O 1
ATOM 538 N N . ALA A 1 71 ? 21.698 -4.300 -16.006 1.00 87.25 71 ALA A N 1
ATOM 539 C CA . ALA A 1 71 ? 23.067 -4.735 -16.255 1.00 87.25 71 ALA A CA 1
ATOM 540 C C . ALA A 1 71 ? 23.369 -6.033 -15.485 1.00 87.25 71 ALA A C 1
ATOM 542 O O . ALA A 1 71 ? 22.670 -6.408 -14.543 1.00 87.25 71 ALA A O 1
ATOM 543 N N . ALA A 1 72 ? 24.412 -6.753 -15.898 1.00 86.44 72 ALA A N 1
ATOM 544 C CA . ALA A 1 72 ? 24.776 -8.003 -15.244 1.00 86.44 72 ALA A CA 1
ATOM 545 C C . ALA A 1 72 ? 25.061 -7.775 -13.748 1.00 86.44 72 ALA A C 1
ATOM 547 O O . ALA A 1 72 ? 25.943 -6.992 -13.405 1.00 86.44 72 ALA A O 1
ATOM 548 N N . ASN A 1 73 ? 24.362 -8.526 -12.890 1.00 86.50 73 ASN A N 1
ATOM 549 C CA . ASN A 1 73 ? 24.383 -8.432 -11.422 1.00 86.50 73 ASN A CA 1
ATOM 550 C C . ASN A 1 73 ? 23.674 -7.210 -10.814 1.00 86.50 73 ASN A C 1
ATOM 552 O O . ASN A 1 73 ? 23.618 -7.120 -9.589 1.00 86.50 73 ASN A O 1
ATOM 556 N N . ASP A 1 74 ? 23.093 -6.331 -11.630 1.00 90.69 74 ASP A N 1
ATOM 557 C CA . ASP A 1 74 ? 22.241 -5.251 -11.140 1.00 90.69 74 ASP A CA 1
ATOM 558 C C . ASP A 1 74 ? 20.789 -5.738 -11.017 1.00 90.69 74 ASP A C 1
ATOM 560 O O . ASP A 1 74 ? 20.318 -6.528 -11.845 1.00 90.69 74 ASP A O 1
ATOM 564 N N . PRO A 1 75 ? 20.053 -5.283 -9.992 1.00 93.25 75 PRO A N 1
ATOM 565 C CA . PRO A 1 75 ? 18.644 -5.611 -9.842 1.00 93.25 75 PRO A CA 1
ATOM 566 C C . PRO A 1 75 ? 17.806 -4.983 -10.964 1.00 93.25 75 PRO A C 1
ATOM 568 O O . PRO A 1 75 ? 18.151 -3.938 -11.520 1.00 93.25 75 PRO A O 1
ATOM 571 N N . ASN A 1 76 ? 16.651 -5.585 -11.249 1.00 93.69 76 ASN A N 1
ATOM 572 C CA . ASN A 1 76 ? 15.617 -4.900 -12.020 1.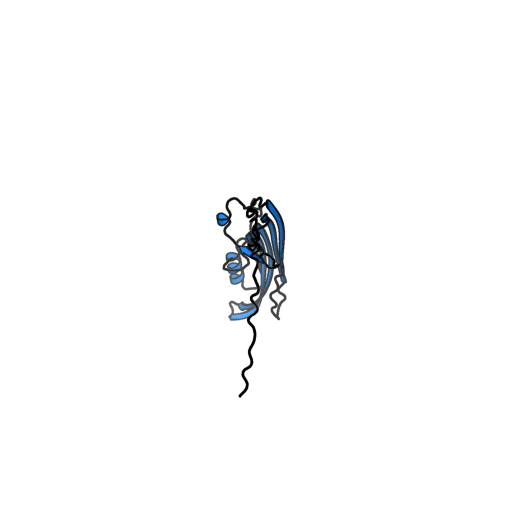00 93.69 76 ASN A CA 1
ATOM 573 C C . ASN A 1 76 ? 14.747 -4.082 -11.067 1.00 93.69 76 ASN A C 1
ATOM 575 O O . ASN A 1 76 ? 14.257 -4.604 -10.064 1.00 93.69 76 ASN A O 1
ATOM 579 N N . GLU A 1 77 ? 14.554 -2.813 -11.402 1.00 95.44 77 GLU A N 1
ATOM 580 C CA . GLU A 1 77 ? 13.767 -1.860 -10.625 1.00 95.44 77 GLU A CA 1
ATOM 581 C C . GLU A 1 77 ? 12.578 -1.390 -11.461 1.00 95.44 77 GLU A C 1
ATOM 583 O O . GLU A 1 77 ? 12.719 -1.047 -12.643 1.00 95.44 77 GLU A O 1
ATOM 588 N N . TYR A 1 78 ? 11.407 -1.381 -10.833 1.00 96.25 78 TYR A N 1
ATOM 589 C CA . TYR A 1 78 ? 10.153 -0.956 -11.435 1.00 96.25 78 TYR A CA 1
ATOM 590 C C . TYR A 1 78 ? 9.441 -0.002 -10.494 1.00 96.25 78 TYR A C 1
ATOM 592 O O . TYR A 1 78 ? 9.396 -0.235 -9.290 1.00 96.25 78 TYR A O 1
ATOM 600 N N . VAL A 1 79 ? 8.835 1.044 -11.039 1.00 97.19 79 VAL A N 1
ATOM 601 C CA . VAL A 1 79 ? 8.138 2.062 -10.252 1.00 97.19 79 VAL A CA 1
ATOM 602 C C . VAL A 1 79 ? 6.744 2.331 -10.774 1.00 97.19 79 VAL A C 1
ATOM 604 O O . VAL A 1 79 ? 6.472 2.224 -11.970 1.00 97.19 79 VAL A O 1
ATOM 607 N N . GLY A 1 80 ? 5.851 2.724 -9.878 1.00 96.31 80 GLY A N 1
ATOM 608 C CA . GLY A 1 80 ? 4.499 3.102 -10.249 1.00 96.31 80 GLY A CA 1
ATOM 609 C C . GLY A 1 80 ? 3.668 3.548 -9.063 1.00 96.31 80 GLY A C 1
ATOM 610 O O . GLY A 1 80 ? 4.075 3.440 -7.909 1.00 96.31 80 GLY A O 1
ATOM 611 N N . THR A 1 81 ? 2.483 4.075 -9.365 1.00 95.50 81 THR A N 1
ATOM 612 C CA . THR A 1 81 ? 1.471 4.334 -8.340 1.00 95.50 81 THR A CA 1
ATOM 613 C C . THR A 1 81 ? 0.449 3.210 -8.384 1.00 95.50 81 THR A C 1
ATOM 615 O O . THR A 1 81 ? -0.261 3.069 -9.380 1.00 95.50 81 THR A O 1
ATOM 618 N N . LEU A 1 82 ? 0.342 2.450 -7.300 1.00 95.56 82 LEU A N 1
ATOM 619 C CA . LEU A 1 82 ? -0.651 1.395 -7.148 1.00 95.56 82 LEU A CA 1
ATOM 620 C C . LEU A 1 82 ? -1.873 1.923 -6.392 1.00 95.56 82 LEU A C 1
ATOM 622 O O . LEU A 1 82 ? -1.760 2.722 -5.464 1.00 95.56 82 LEU A O 1
ATOM 626 N N . THR A 1 83 ? -3.056 1.471 -6.791 1.00 95.62 83 THR A N 1
ATOM 627 C CA . THR A 1 83 ? -4.283 1.631 -6.013 1.00 95.62 83 THR A CA 1
ATOM 628 C C . THR A 1 83 ? -4.307 0.569 -4.933 1.00 95.62 83 THR A C 1
ATOM 630 O O . THR A 1 83 ? -4.260 -0.626 -5.226 1.00 95.62 83 THR A O 1
ATOM 633 N N . ARG A 1 84 ? -4.402 1.017 -3.688 1.00 94.31 84 ARG A N 1
ATOM 634 C CA . ARG A 1 84 ? -4.539 0.160 -2.523 1.00 94.31 84 ARG A CA 1
ATOM 635 C C . ARG A 1 84 ? -6.003 -0.045 -2.181 1.00 94.31 84 ARG A C 1
ATOM 637 O O . ARG A 1 84 ? -6.757 0.924 -2.181 1.00 94.31 84 ARG A O 1
ATOM 644 N N . PHE A 1 85 ? -6.372 -1.266 -1.830 1.00 93.75 85 PHE A N 1
ATOM 645 C CA . PHE A 1 85 ? -7.652 -1.634 -1.249 1.00 93.75 85 PHE A CA 1
ATOM 646 C C . PHE A 1 85 ? -7.406 -2.387 0.051 1.00 93.75 85 PHE A C 1
ATOM 648 O O . PHE A 1 85 ? -6.937 -3.523 0.040 1.00 93.75 85 PHE A O 1
ATOM 655 N N . THR A 1 86 ? -7.767 -1.755 1.159 1.00 92.44 86 THR A N 1
ATOM 656 C CA . THR A 1 86 ? -7.653 -2.333 2.495 1.00 92.44 86 THR A CA 1
ATOM 657 C C . THR A 1 86 ? -9.036 -2.760 2.955 1.00 92.44 86 THR A C 1
ATOM 659 O O . THR A 1 86 ? -9.987 -1.979 2.886 1.00 92.44 86 THR A O 1
ATOM 662 N N . ASN A 1 87 ? -9.157 -3.985 3.447 1.00 92.62 87 ASN A N 1
ATOM 663 C CA . ASN A 1 87 ? -10.310 -4.445 4.208 1.00 92.62 87 ASN A CA 1
ATOM 664 C C . ASN A 1 87 ? -9.823 -5.469 5.230 1.00 92.62 87 ASN A C 1
ATOM 666 O O . ASN A 1 87 ? -9.754 -6.660 4.931 1.00 92.62 87 ASN A O 1
ATOM 670 N N . ILE A 1 88 ? -9.412 -4.987 6.400 1.00 90.31 88 ILE A N 1
ATOM 671 C CA . ILE A 1 88 ? -8.816 -5.798 7.459 1.00 90.31 88 ILE A CA 1
ATOM 672 C C . ILE A 1 88 ? -9.618 -5.615 8.736 1.00 90.31 88 ILE A C 1
ATOM 674 O O . ILE A 1 88 ? -9.767 -4.506 9.242 1.00 90.31 88 ILE A O 1
ATOM 678 N N . THR A 1 89 ? -10.057 -6.727 9.309 1.00 89.94 89 THR A N 1
ATOM 679 C CA . THR A 1 89 ? -10.521 -6.788 10.689 1.00 89.94 89 THR A CA 1
ATOM 680 C C . THR A 1 89 ? -9.392 -7.297 11.572 1.00 89.94 89 THR A C 1
ATOM 682 O O . THR A 1 89 ? -8.877 -8.394 11.368 1.00 89.94 89 THR A O 1
ATOM 685 N N . THR A 1 90 ? -9.023 -6.504 12.571 1.00 88.06 90 THR A N 1
ATOM 686 C CA . THR A 1 90 ? -8.141 -6.892 13.674 1.00 88.06 90 THR A CA 1
ATOM 687 C C . THR A 1 90 ? -8.944 -6.951 14.963 1.00 88.06 90 THR A C 1
ATOM 689 O O . THR A 1 90 ? -10.037 -6.391 15.063 1.00 88.06 90 THR A O 1
ATOM 692 N N . CYS A 1 91 ? -8.433 -7.655 15.960 1.00 87.31 91 CYS A N 1
ATOM 693 C CA . CYS A 1 91 ? -9.093 -7.758 17.246 1.00 87.31 91 CYS A CA 1
ATOM 694 C C . CYS A 1 91 ? -8.076 -8.121 18.327 1.00 87.31 91 CYS A C 1
ATOM 696 O O . CYS A 1 91 ? -6.978 -8.593 18.026 1.00 87.31 91 CYS A O 1
ATOM 698 N N . GLY A 1 92 ? -8.435 -7.864 19.577 1.00 87.94 92 GLY A N 1
ATOM 699 C CA . GLY A 1 92 ? -7.648 -8.292 20.721 1.00 87.94 92 GLY A CA 1
ATOM 700 C C . GLY A 1 92 ? -8.131 -7.681 22.025 1.00 87.94 92 GLY A C 1
ATOM 701 O O . GLY A 1 92 ? -9.084 -6.899 22.050 1.00 87.94 92 GLY A O 1
ATOM 702 N N . SER A 1 93 ? -7.472 -8.053 23.119 1.00 89.62 93 SER A N 1
ATOM 703 C CA . SER A 1 93 ? -7.747 -7.462 24.428 1.00 89.62 93 SER A CA 1
ATOM 704 C C . SER A 1 93 ? -7.251 -6.013 24.487 1.00 89.62 93 SER A C 1
ATOM 706 O O . SER A 1 93 ? -6.106 -5.712 24.128 1.00 89.62 93 SER A O 1
ATOM 708 N N . ARG A 1 94 ? -8.117 -5.112 24.950 1.00 87.88 94 ARG A N 1
ATOM 709 C CA . ARG A 1 94 ? -7.846 -3.688 25.185 1.00 87.88 94 ARG A CA 1
ATOM 710 C C . ARG A 1 94 ? -8.434 -3.281 26.530 1.00 87.88 94 ARG A C 1
ATOM 712 O O . ARG A 1 94 ? -9.456 -3.821 26.944 1.00 87.88 94 ARG A O 1
ATOM 719 N N . ARG A 1 95 ? -7.801 -2.321 27.204 1.00 90.19 95 ARG A N 1
ATOM 720 C CA . ARG A 1 95 ? -8.335 -1.760 28.447 1.00 90.19 95 ARG A CA 1
ATOM 721 C C . ARG A 1 95 ? -9.317 -0.639 28.125 1.00 90.19 95 ARG A C 1
ATOM 723 O O . ARG A 1 95 ? -8.938 0.321 27.461 1.00 90.19 95 ARG A O 1
ATOM 730 N N . ASN A 1 96 ? -10.559 -0.771 28.579 1.00 89.88 96 ASN A N 1
ATOM 731 C CA . ASN A 1 96 ? -11.604 0.228 28.368 1.00 89.88 96 ASN A CA 1
ATOM 732 C C . ASN A 1 96 ? -11.468 1.420 29.337 1.00 89.88 96 ASN A C 1
ATOM 734 O O . ASN A 1 96 ? -10.621 1.437 30.235 1.00 89.88 96 ASN A O 1
ATOM 738 N N . SER A 1 97 ? -12.339 2.416 29.177 1.00 91.62 97 SER A N 1
ATOM 739 C CA . SER A 1 97 ? -12.387 3.612 30.032 1.00 91.62 97 SER A CA 1
ATOM 740 C C . SER A 1 97 ? -12.738 3.326 31.502 1.00 91.62 97 SER A C 1
ATOM 742 O O . SER A 1 97 ? -12.390 4.118 32.378 1.00 91.62 97 SER A O 1
ATOM 744 N N . ALA A 1 98 ? -13.368 2.182 31.792 1.00 93.19 98 ALA A N 1
ATOM 745 C CA . ALA A 1 98 ? -13.641 1.697 33.146 1.00 93.19 98 ALA A CA 1
ATOM 746 C C . ALA A 1 98 ? -12.446 0.951 33.781 1.00 93.19 98 ALA A C 1
ATOM 748 O O . ALA A 1 98 ? -12.511 0.561 34.946 1.00 93.19 98 ALA A O 1
ATOM 749 N N . GLY A 1 99 ? -11.344 0.770 33.045 1.00 93.19 99 GLY A N 1
ATOM 750 C CA . GLY A 1 99 ? -10.154 0.058 33.510 1.00 93.19 99 GLY A CA 1
ATOM 751 C C . GLY A 1 99 ? -10.238 -1.467 33.395 1.00 93.19 99 GLY A C 1
ATOM 752 O O . GLY A 1 99 ? -9.372 -2.157 33.935 1.00 93.19 99 GLY A O 1
ATOM 753 N N . GLU A 1 100 ? -11.240 -1.996 32.694 1.00 93.75 100 GLU A N 1
ATOM 754 C CA . GLU A 1 100 ? -11.449 -3.428 32.471 1.00 93.75 100 GLU A CA 1
ATOM 755 C C . GLU A 1 100 ? -10.840 -3.873 31.138 1.00 93.75 100 GLU A C 1
ATOM 757 O O . GLU A 1 100 ? -10.894 -3.147 30.143 1.00 93.75 100 GLU A O 1
ATOM 762 N N . ASP A 1 101 ? -10.286 -5.086 31.101 1.00 91.88 101 ASP A N 1
ATOM 763 C CA . ASP A 1 101 ? -9.789 -5.676 29.859 1.00 91.88 101 ASP A CA 1
ATOM 764 C C . ASP A 1 101 ? -10.945 -6.332 29.103 1.00 91.88 101 ASP A C 1
ATOM 766 O O . ASP A 1 101 ? -11.522 -7.326 29.548 1.00 91.88 101 ASP A O 1
ATOM 770 N N . VAL A 1 102 ? -11.271 -5.776 27.941 1.00 91.19 102 VAL A N 1
ATOM 771 C CA . VAL A 1 102 ? -12.333 -6.253 27.058 1.00 91.19 102 VAL A CA 1
ATOM 772 C C . VAL A 1 102 ? -11.736 -6.709 25.735 1.00 91.19 102 VAL A C 1
ATOM 774 O O . VAL A 1 102 ? -10.805 -6.100 25.209 1.00 91.19 102 VAL A O 1
ATOM 777 N N . VAL A 1 103 ? -12.270 -7.794 25.176 1.00 91.19 103 VAL A N 1
ATOM 778 C CA . VAL A 1 103 ? -11.955 -8.178 23.797 1.00 91.19 103 VAL A CA 1
ATOM 779 C C . VAL A 1 103 ? -12.770 -7.284 22.877 1.00 91.19 103 VAL A C 1
ATOM 781 O O . VAL A 1 103 ? -13.997 -7.247 22.969 1.00 91.19 103 VAL A O 1
ATOM 784 N N . CYS A 1 104 ? -12.094 -6.579 21.980 1.00 90.88 104 CYS A N 1
ATOM 785 C CA . CYS A 1 104 ? -12.748 -5.737 20.995 1.00 90.88 104 CYS A CA 1
ATOM 786 C C . CYS A 1 104 ? -12.164 -5.954 19.597 1.00 90.88 104 CYS A C 1
ATOM 788 O O . CYS A 1 104 ? -11.154 -6.637 19.415 1.00 90.88 104 CYS A O 1
ATOM 790 N N . SER A 1 105 ? -12.854 -5.421 18.593 1.00 91.75 105 SER A N 1
ATOM 791 C CA . SER A 1 105 ? -12.513 -5.553 17.178 1.00 91.75 105 SER A CA 1
ATOM 792 C C . SER A 1 105 ? -12.433 -4.188 16.510 1.00 91.75 105 SER A C 1
ATOM 794 O O . SER A 1 105 ? -13.154 -3.264 16.890 1.00 91.75 105 SER A O 1
ATOM 796 N N . ILE A 1 106 ? -11.570 -4.087 15.505 1.00 91.81 106 ILE A N 1
ATOM 797 C CA . ILE A 1 106 ? -11.356 -2.911 14.668 1.00 91.81 106 ILE A CA 1
ATOM 798 C C . ILE A 1 106 ? -11.393 -3.386 13.221 1.00 91.81 106 ILE A C 1
ATOM 800 O O . ILE A 1 106 ? -10.573 -4.205 12.813 1.00 91.81 106 ILE A O 1
ATOM 804 N N . ASN A 1 107 ? -12.318 -2.855 12.439 1.00 92.62 107 ASN A N 1
ATOM 805 C CA . ASN A 1 107 ? -12.375 -3.028 11.001 1.00 92.62 107 ASN A CA 1
ATOM 806 C C . ASN A 1 107 ? -11.868 -1.761 10.308 1.00 92.62 107 ASN A C 1
ATOM 808 O O . ASN A 1 107 ? -12.464 -0.688 10.443 1.00 92.62 107 ASN A O 1
ATOM 812 N N . ILE A 1 108 ? -10.781 -1.911 9.558 1.00 91.62 108 ILE A N 1
ATOM 813 C CA . ILE A 1 108 ? -10.158 -0.877 8.741 1.00 91.62 108 ILE A CA 1
ATOM 814 C C . ILE A 1 108 ? -10.486 -1.196 7.290 1.00 91.62 108 ILE A C 1
ATOM 816 O O . ILE A 1 108 ? -10.043 -2.207 6.742 1.00 91.62 108 ILE A O 1
ATOM 820 N N . SER A 1 109 ? -11.247 -0.311 6.660 1.00 93.94 109 SER A N 1
ATOM 821 C CA . SER A 1 109 ? -11.500 -0.361 5.226 1.00 93.94 109 SER A CA 1
ATOM 822 C C . SER A 1 109 ? -10.989 0.907 4.567 1.00 93.94 109 SER A C 1
ATOM 824 O O . SER A 1 109 ? -11.046 1.989 5.151 1.00 93.94 109 SER A O 1
ATOM 826 N N . GLY A 1 110 ? -10.469 0.800 3.353 1.00 93.44 110 GLY A N 1
ATOM 827 C CA . GLY A 1 110 ? -9.944 1.964 2.669 1.00 93.44 110 GLY A CA 1
ATOM 828 C C . GLY A 1 110 ? -9.573 1.707 1.228 1.00 93.44 110 GLY A C 1
ATOM 829 O O . GLY A 1 110 ? -9.419 0.574 0.778 1.00 93.44 110 GLY A O 1
ATOM 830 N N . GLN A 1 111 ? -9.451 2.807 0.507 1.00 94.56 111 GLN A N 1
ATOM 831 C CA . GLN A 1 111 ? -8.901 2.853 -0.825 1.00 94.56 111 GLN A CA 1
ATOM 832 C C . GLN A 1 111 ? -7.934 4.025 -0.880 1.00 94.56 111 GLN A C 1
ATOM 834 O O . GLN A 1 111 ? -8.351 5.154 -0.641 1.00 94.56 111 GLN A O 1
ATOM 839 N N . GLY A 1 112 ? -6.677 3.764 -1.215 1.00 93.88 112 GLY A N 1
ATOM 840 C CA . GLY A 1 112 ? -5.621 4.771 -1.255 1.00 93.88 112 GLY A CA 1
ATOM 841 C C . GLY A 1 112 ? -4.739 4.635 -2.488 1.00 93.88 112 GLY A C 1
ATOM 842 O O . GLY A 1 112 ? -4.966 3.787 -3.352 1.00 93.88 112 GLY A O 1
ATOM 843 N N . LEU A 1 113 ? -3.725 5.489 -2.573 1.00 93.62 113 LEU A N 1
ATOM 844 C CA . LEU A 1 113 ? -2.696 5.428 -3.607 1.00 93.62 113 LEU A CA 1
ATOM 845 C C . LEU A 1 113 ? -1.337 5.242 -2.938 1.00 93.62 113 LEU A C 1
ATOM 847 O O . LEU A 1 113 ? -1.009 5.984 -2.018 1.00 93.62 113 LEU A O 1
ATOM 851 N N . ALA A 1 114 ? -0.564 4.282 -3.428 1.00 93.50 114 ALA A N 1
ATOM 852 C CA . ALA A 1 114 ? 0.759 3.934 -2.938 1.00 93.50 114 ALA A CA 1
ATOM 853 C C . ALA A 1 114 ? 1.785 4.167 -4.049 1.00 93.50 114 ALA A C 1
ATOM 855 O O . ALA A 1 114 ? 1.714 3.531 -5.100 1.00 93.50 114 ALA A O 1
ATOM 856 N N . ASP A 1 115 ? 2.726 5.080 -3.828 1.00 94.31 115 ASP A N 1
ATOM 857 C CA . ASP A 1 115 ? 3.873 5.256 -4.715 1.00 94.31 115 ASP A CA 1
ATOM 858 C C . ASP A 1 115 ? 4.961 4.262 -4.300 1.00 94.31 115 ASP A C 1
ATOM 860 O O . ASP A 1 115 ? 5.416 4.288 -3.157 1.00 94.31 115 ASP A O 1
ATOM 864 N N . VAL A 1 116 ? 5.322 3.344 -5.201 1.00 95.56 116 VAL A N 1
ATOM 865 C CA . VAL A 1 116 ? 6.158 2.187 -4.858 1.00 95.56 116 VAL A CA 1
ATOM 866 C C . VAL A 1 116 ? 7.298 1.958 -5.841 1.00 95.56 116 VAL A C 1
ATOM 868 O O . VAL A 1 116 ? 7.201 2.282 -7.027 1.00 95.56 116 VAL A O 1
ATOM 871 N N . GLU A 1 117 ? 8.346 1.318 -5.331 1.00 95.81 117 GLU A N 1
ATOM 872 C CA . GLU A 1 117 ? 9.402 0.669 -6.101 1.00 95.81 117 GLU A CA 1
ATOM 873 C C . GLU A 1 117 ? 9.369 -0.836 -5.817 1.00 95.81 117 GLU A C 1
ATOM 875 O O . GLU A 1 117 ? 9.445 -1.265 -4.661 1.00 95.81 117 GLU A O 1
ATOM 880 N N . LEU A 1 118 ? 9.260 -1.633 -6.878 1.00 96.38 118 LEU A N 1
ATOM 881 C CA . LEU A 1 118 ? 9.518 -3.066 -6.866 1.00 96.38 118 LEU A CA 1
ATOM 882 C C . LEU A 1 118 ? 10.955 -3.297 -7.320 1.00 96.38 118 LEU A C 1
ATOM 884 O O . LEU A 1 118 ? 11.318 -2.934 -8.440 1.00 96.38 118 LEU A O 1
ATOM 888 N N . ARG A 1 119 ? 11.738 -3.978 -6.491 1.00 95.94 119 ARG A N 1
ATOM 889 C CA . ARG A 1 119 ? 13.096 -4.393 -6.833 1.00 95.94 119 ARG A CA 1
ATOM 890 C C . ARG A 1 119 ? 13.206 -5.909 -6.842 1.00 95.94 119 ARG A C 1
ATOM 892 O O . ARG A 1 119 ? 12.820 -6.547 -5.868 1.00 95.94 119 ARG A O 1
ATOM 899 N N . ILE A 1 120 ? 13.744 -6.471 -7.924 1.00 94.25 120 ILE A N 1
ATOM 900 C CA . ILE A 1 120 ? 13.979 -7.912 -8.104 1.00 94.25 120 ILE A CA 1
ATOM 901 C C . ILE A 1 120 ? 15.482 -8.143 -8.275 1.00 94.25 120 ILE A C 1
ATOM 903 O O . ILE A 1 120 ? 16.094 -7.596 -9.194 1.00 94.25 120 ILE A O 1
ATOM 907 N N . GLU A 1 121 ? 16.081 -8.948 -7.397 1.00 92.75 121 GLU A N 1
ATOM 908 C CA . GLU A 1 121 ? 17.533 -9.157 -7.367 1.00 92.75 121 GLU A CA 1
ATOM 909 C C . GLU A 1 121 ? 18.028 -10.026 -8.536 1.00 92.75 121 GLU A C 1
ATOM 911 O O . GLU A 1 121 ? 17.398 -11.007 -8.942 1.00 92.75 121 GLU A O 1
ATOM 916 N N . ALA A 1 122 ? 19.201 -9.686 -9.078 1.00 86.94 122 ALA A N 1
ATOM 917 C CA . ALA A 1 122 ? 19.776 -10.385 -10.223 1.00 86.94 122 ALA A CA 1
ATOM 918 C C . ALA A 1 122 ? 20.035 -11.869 -9.924 1.00 86.94 122 ALA A C 1
ATOM 920 O O . ALA A 1 122 ? 20.675 -12.225 -8.934 1.00 86.94 122 ALA A O 1
ATOM 921 N N . GLY A 1 123 ? 19.565 -12.750 -10.812 1.00 81.38 123 GLY A N 1
ATOM 922 C CA . GLY A 1 123 ? 19.781 -14.196 -10.689 1.00 81.38 123 GLY A CA 1
ATOM 923 C C . GLY A 1 123 ? 19.064 -14.844 -9.501 1.00 81.38 123 GLY A C 1
ATOM 924 O O . GLY A 1 123 ? 19.284 -16.026 -9.231 1.00 81.38 123 GLY A O 1
ATOM 925 N N . ARG A 1 124 ? 18.201 -14.101 -8.803 1.00 83.81 124 ARG A N 1
ATOM 926 C CA . ARG A 1 124 ? 17.422 -14.591 -7.672 1.00 83.81 124 ARG A CA 1
ATOM 927 C C . ARG A 1 124 ? 15.929 -14.373 -7.925 1.00 83.81 124 ARG A C 1
ATOM 929 O O . ARG A 1 124 ? 15.522 -13.671 -8.843 1.00 83.81 124 ARG A O 1
ATOM 936 N N . ARG A 1 125 ? 15.103 -15.064 -7.139 1.00 80.62 125 ARG A N 1
ATOM 937 C CA . ARG A 1 125 ? 13.634 -14.932 -7.168 1.00 80.62 125 ARG A CA 1
ATOM 938 C C . ARG A 1 125 ? 13.097 -14.094 -6.012 1.00 80.62 125 ARG A C 1
ATOM 940 O O . ARG A 1 125 ? 11.892 -14.077 -5.790 1.00 80.62 125 ARG A O 1
ATOM 947 N N . ASP A 1 126 ? 13.976 -13.470 -5.242 1.00 89.62 126 ASP A N 1
ATOM 948 C CA . ASP A 1 126 ? 13.589 -12.541 -4.200 1.00 89.62 126 ASP A CA 1
ATOM 949 C C . ASP A 1 126 ? 13.529 -11.113 -4.729 1.00 89.62 126 ASP A C 1
ATOM 951 O O . ASP A 1 126 ? 14.127 -10.734 -5.738 1.00 89.62 126 ASP A O 1
ATOM 955 N N . GLY A 1 127 ? 12.748 -10.331 -4.011 1.00 90.88 127 GLY A N 1
ATOM 956 C CA . GLY A 1 127 ? 12.532 -8.934 -4.274 1.00 90.88 127 GLY A CA 1
ATOM 957 C C . GLY A 1 127 ? 11.765 -8.322 -3.123 1.00 90.88 127 GLY A C 1
ATOM 958 O O . GLY A 1 127 ? 11.301 -9.024 -2.219 1.00 90.88 127 GLY A O 1
ATOM 959 N N . TYR A 1 128 ? 11.640 -7.009 -3.156 1.00 93.56 128 TYR A N 1
ATOM 960 C CA . TYR A 1 128 ? 10.850 -6.278 -2.184 1.00 93.56 128 TYR A CA 1
ATOM 961 C C . TYR A 1 128 ? 10.047 -5.189 -2.879 1.00 93.56 128 TYR A C 1
ATOM 963 O O . TYR A 1 128 ? 10.418 -4.697 -3.946 1.00 93.56 128 TYR A O 1
ATOM 971 N N . LEU A 1 129 ? 8.949 -4.817 -2.234 1.00 93.88 129 LEU A N 1
ATOM 972 C CA . LEU A 1 129 ? 8.160 -3.645 -2.566 1.00 93.88 129 LEU A CA 1
ATOM 973 C C . LEU A 1 129 ? 8.364 -2.636 -1.436 1.00 93.88 129 LEU A C 1
ATOM 975 O O . LEU A 1 129 ? 8.186 -2.993 -0.272 1.00 93.88 129 LEU A O 1
ATOM 979 N N . LYS A 1 130 ? 8.756 -1.405 -1.759 1.00 93.81 130 LYS A N 1
ATOM 980 C CA . LYS A 1 130 ? 8.883 -0.319 -0.774 1.00 93.81 130 LYS A CA 1
ATOM 981 C C . LYS A 1 130 ? 8.106 0.909 -1.228 1.00 93.81 130 LYS A C 1
ATOM 983 O O . LYS A 1 130 ? 7.980 1.139 -2.431 1.00 93.81 130 LYS A O 1
ATOM 988 N N . TYR A 1 131 ? 7.636 1.704 -0.273 1.00 92.31 131 TYR A N 1
ATOM 989 C CA . TYR A 1 131 ? 7.139 3.047 -0.556 1.00 92.31 131 TYR A CA 1
ATOM 990 C C . TYR A 1 131 ? 8.309 3.970 -0.899 1.00 92.31 131 TYR A C 1
ATOM 992 O O . TYR A 1 131 ? 9.392 3.851 -0.323 1.00 92.31 131 TYR A O 1
ATOM 1000 N N . VAL A 1 132 ? 8.102 4.872 -1.853 1.00 93.44 132 VAL A N 1
ATOM 1001 C CA . VAL A 1 132 ? 9.119 5.842 -2.286 1.00 93.44 132 VAL A CA 1
ATOM 1002 C C . VAL A 1 132 ? 8.492 7.206 -2.550 1.00 93.44 132 VAL A C 1
ATOM 1004 O O . VAL A 1 132 ? 7.291 7.309 -2.804 1.00 93.44 132 VAL A O 1
ATOM 1007 N N . ASP A 1 133 ? 9.314 8.256 -2.552 1.00 90.50 133 ASP A N 1
ATOM 1008 C CA . ASP A 1 133 ? 8.898 9.551 -3.084 1.00 90.50 133 ASP A CA 1
ATOM 1009 C C . ASP A 1 133 ? 8.945 9.507 -4.619 1.00 90.50 133 ASP A C 1
ATOM 1011 O O . ASP A 1 133 ? 9.971 9.225 -5.243 1.00 90.50 133 ASP A O 1
ATOM 1015 N N . ARG A 1 134 ? 7.818 9.829 -5.260 1.00 88.69 134 ARG A N 1
ATOM 1016 C CA . ARG A 1 134 ? 7.722 9.951 -6.720 1.00 88.69 134 ARG A CA 1
ATOM 1017 C C . ARG A 1 134 ? 8.750 10.939 -7.292 1.00 88.69 134 ARG A C 1
ATOM 1019 O O . ARG A 1 134 ? 9.143 10.805 -8.454 1.00 88.69 134 ARG A O 1
ATOM 1026 N N . ALA A 1 135 ? 9.155 11.954 -6.530 1.00 88.75 135 ALA A N 1
ATOM 1027 C CA . ALA A 1 135 ? 10.120 12.956 -6.965 1.00 88.75 135 ALA A CA 1
ATOM 1028 C C . ALA A 1 135 ? 11.493 12.358 -7.317 1.00 88.75 135 ALA A C 1
ATOM 1030 O O . ALA A 1 135 ? 12.155 12.912 -8.198 1.00 88.75 135 ALA A O 1
ATOM 1031 N N . ASP A 1 136 ? 11.867 11.227 -6.717 1.00 88.12 136 ASP A N 1
ATOM 1032 C CA . ASP A 1 136 ? 13.146 10.543 -6.962 1.00 88.12 136 ASP A CA 1
ATOM 1033 C C . ASP A 1 136 ? 13.205 9.878 -8.347 1.00 88.12 136 ASP A C 1
ATOM 1035 O O . ASP A 1 136 ? 14.274 9.570 -8.868 1.00 88.12 136 ASP A O 1
ATOM 1039 N N . TRP A 1 137 ? 12.048 9.724 -8.993 1.00 86.44 137 TRP A N 1
ATOM 1040 C CA . TRP A 1 137 ? 11.865 8.947 -10.220 1.00 86.44 137 TRP A CA 1
ATOM 1041 C C . TRP A 1 137 ? 11.243 9.767 -11.360 1.00 86.44 137 TRP A C 1
ATOM 1043 O O . TRP A 1 137 ? 10.571 9.244 -12.263 1.00 86.44 137 TRP A O 1
ATOM 1053 N N . ARG A 1 138 ? 11.458 11.087 -11.325 1.00 80.88 138 ARG A N 1
ATOM 1054 C CA . ARG A 1 138 ? 11.002 12.024 -12.363 1.00 80.88 138 ARG A CA 1
ATOM 1055 C C . ARG A 1 138 ? 11.472 11.558 -13.746 1.00 80.88 138 ARG A C 1
ATOM 1057 O O . ARG A 1 138 ? 12.664 11.459 -14.006 1.00 80.88 138 ARG A O 1
ATOM 1064 N N . GLY A 1 139 ? 10.518 11.313 -14.645 1.00 83.44 139 GLY A N 1
ATOM 1065 C CA . GLY A 1 139 ? 10.772 10.935 -16.043 1.00 83.44 139 GLY A CA 1
ATOM 1066 C C . GLY A 1 139 ? 10.504 9.466 -16.383 1.00 83.44 139 GLY A C 1
ATOM 1067 O O . GLY A 1 139 ? 10.296 9.163 -17.554 1.00 83.44 139 GLY A O 1
ATOM 1068 N N . THR A 1 140 ? 10.429 8.575 -15.391 1.00 84.06 140 THR A N 1
ATOM 1069 C CA . THR A 1 140 ? 10.085 7.153 -15.609 1.00 84.06 140 THR A CA 1
ATOM 1070 C C . THR A 1 140 ? 8.658 6.829 -15.167 1.00 84.06 140 THR A C 1
ATOM 1072 O O . THR A 1 140 ? 8.040 5.900 -15.689 1.00 84.06 140 THR A O 1
ATOM 1075 N N . TRP A 1 141 ? 8.120 7.611 -14.229 1.00 89.56 141 TRP A N 1
ATOM 1076 C CA . TRP A 1 141 ? 6.859 7.305 -13.561 1.00 89.56 141 TRP A CA 1
ATOM 1077 C C . TRP A 1 141 ? 5.650 7.284 -14.518 1.00 89.56 141 TRP A C 1
ATOM 1079 O O . TRP A 1 141 ? 5.476 8.234 -15.288 1.00 89.56 141 TRP A O 1
ATOM 1089 N N . PRO A 1 142 ? 4.772 6.264 -14.445 1.00 88.44 142 PRO A N 1
ATOM 1090 C CA . PRO A 1 142 ? 3.524 6.233 -15.209 1.00 88.44 142 PRO A CA 1
ATOM 1091 C C . PRO A 1 142 ? 2.525 7.318 -14.768 1.00 88.44 142 PRO A C 1
ATOM 1093 O O . PRO A 1 142 ? 2.689 8.004 -13.756 1.00 88.44 142 PRO A O 1
ATOM 1096 N N . SER A 1 143 ? 1.429 7.470 -15.511 1.00 88.50 143 SER A N 1
ATOM 1097 C CA . SER A 1 143 ? 0.331 8.349 -15.087 1.00 88.50 143 SER A CA 1
ATOM 1098 C C . SER A 1 143 ? -0.253 7.884 -13.748 1.00 88.50 143 SER A C 1
ATOM 1100 O O . SER A 1 143 ? -0.413 6.686 -13.517 1.00 88.50 143 SER A O 1
ATOM 1102 N N . ARG A 1 144 ? -0.585 8.823 -12.851 1.00 89.69 144 ARG A N 1
ATOM 1103 C CA . ARG A 1 144 ? -1.222 8.479 -11.569 1.00 89.69 144 ARG A CA 1
ATOM 1104 C C . ARG A 1 144 ? -2.655 7.984 -11.826 1.00 89.69 144 ARG A C 1
ATOM 1106 O O . ARG A 1 144 ? -3.382 8.666 -12.551 1.00 89.69 144 ARG A O 1
ATOM 1113 N N . PRO A 1 145 ? -3.097 6.880 -11.202 1.00 89.38 145 PRO A N 1
ATOM 1114 C CA . PRO A 1 145 ? -4.503 6.495 -11.205 1.00 89.38 145 PRO A CA 1
ATOM 1115 C C . PRO A 1 145 ? -5.387 7.598 -10.608 1.00 89.38 145 PRO A C 1
ATOM 1117 O O . PRO A 1 145 ? -4.966 8.338 -9.718 1.00 89.38 145 PRO A O 1
ATOM 1120 N N . SER A 1 146 ? -6.640 7.678 -11.056 1.00 87.62 146 SER A N 1
ATOM 1121 C CA . SER A 1 146 ? -7.618 8.679 -10.604 1.00 87.62 146 SER A CA 1
ATOM 1122 C C . SER A 1 146 ? -8.386 8.273 -9.338 1.00 87.62 146 SER A C 1
ATOM 1124 O O . SER A 1 146 ? -9.471 8.800 -9.085 1.00 87.62 146 SER A O 1
ATOM 1126 N N . ALA A 1 147 ? -7.890 7.302 -8.565 1.00 85.12 147 ALA A N 1
ATOM 1127 C CA . ALA A 1 147 ? -8.588 6.833 -7.372 1.00 85.12 147 ALA A CA 1
ATOM 1128 C C . ALA A 1 147 ? -8.676 7.958 -6.333 1.00 85.12 147 ALA A C 1
ATOM 1130 O O . ALA A 1 147 ? -7.674 8.595 -6.007 1.00 85.12 147 ALA A O 1
ATOM 1131 N N . LYS A 1 148 ? -9.883 8.199 -5.810 1.00 89.12 148 LYS A N 1
ATOM 1132 C CA . LYS A 1 148 ? -10.092 9.144 -4.713 1.00 89.12 148 LYS A CA 1
ATOM 1133 C C . LYS A 1 148 ? -9.789 8.433 -3.390 1.00 89.12 148 LYS A C 1
ATOM 1135 O O . LYS A 1 148 ? -10.498 7.469 -3.087 1.00 89.12 148 LYS A O 1
ATOM 1140 N N . PRO A 1 149 ? -8.800 8.903 -2.611 1.00 91.38 149 PRO A N 1
ATOM 1141 C CA . PRO A 1 149 ? -8.493 8.312 -1.320 1.00 91.38 149 PRO A CA 1
ATOM 1142 C C . PRO A 1 149 ? -9.695 8.373 -0.371 1.00 91.38 149 PRO A C 1
ATOM 1144 O O . PRO A 1 149 ? -10.429 9.369 -0.350 1.00 91.38 149 PRO A O 1
ATOM 1147 N N . ARG A 1 150 ? -9.923 7.295 0.376 1.00 92.81 150 ARG A N 1
ATOM 1148 C CA . ARG A 1 150 ? -10.986 7.171 1.379 1.00 92.81 150 ARG A CA 1
ATOM 1149 C C . ARG A 1 150 ? -10.637 6.085 2.382 1.00 92.81 150 ARG A C 1
ATOM 1151 O O . ARG A 1 150 ? -10.071 5.061 2.015 1.00 92.81 150 ARG A O 1
ATOM 1158 N N . SER A 1 151 ? -11.075 6.256 3.615 1.00 93.62 151 SER A N 1
ATOM 1159 C CA . SER A 1 151 ? -10.972 5.231 4.643 1.00 93.62 151 SER A CA 1
ATOM 1160 C C . SER A 1 151 ? -12.164 5.272 5.589 1.00 93.62 151 SER A C 1
ATOM 1162 O O . SER A 1 151 ? -12.889 6.266 5.661 1.00 93.62 151 SER A O 1
ATOM 1164 N N . ALA A 1 152 ? -12.372 4.166 6.291 1.00 94.88 152 ALA A N 1
ATOM 1165 C CA . ALA A 1 152 ? -13.294 4.059 7.402 1.00 94.88 152 ALA A CA 1
ATOM 1166 C C . ALA A 1 152 ? -12.731 3.081 8.437 1.00 94.88 152 ALA A C 1
ATOM 1168 O O . ALA A 1 152 ? -12.413 1.932 8.108 1.00 94.88 152 ALA A O 1
ATOM 1169 N N . VAL A 1 153 ? -12.658 3.539 9.683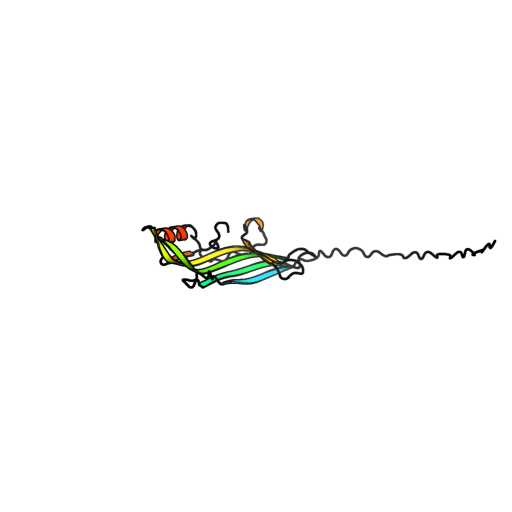 1.00 93.88 153 VAL A N 1
ATOM 1170 C CA . VAL A 1 153 ? -12.344 2.733 10.861 1.00 93.88 153 VAL A CA 1
ATOM 1171 C C . VAL A 1 153 ? -13.620 2.550 11.677 1.00 93.88 153 VAL A C 1
ATOM 1173 O O . VAL A 1 153 ? -14.283 3.510 12.063 1.00 93.88 153 VAL A O 1
ATOM 1176 N N . THR A 1 154 ? -13.992 1.298 11.913 1.00 95.81 154 THR A N 1
ATOM 1177 C CA . THR A 1 154 ? -15.206 0.901 12.646 1.00 95.81 154 THR A CA 1
ATOM 1178 C C . THR A 1 154 ? -14.876 -0.245 13.592 1.00 95.81 154 THR A C 1
ATOM 1180 O O . THR A 1 154 ? -13.792 -0.810 13.502 1.00 95.81 154 THR A O 1
ATOM 1183 N N . GLY A 1 155 ? -15.768 -0.613 14.511 1.00 94.12 155 GLY A N 1
ATOM 1184 C CA . GLY A 1 155 ? -15.492 -1.737 15.400 1.00 94.12 155 GLY A CA 1
ATOM 1185 C C . GLY A 1 155 ? -16.298 -1.734 16.686 1.00 94.12 155 GLY A C 1
ATOM 1186 O O . GLY A 1 155 ? -17.289 -1.017 16.815 1.00 94.12 155 GLY A O 1
ATOM 1187 N N . THR A 1 156 ? -15.845 -2.553 17.632 1.00 94.31 156 THR A N 1
ATOM 1188 C CA . THR A 1 156 ? -16.413 -2.675 18.983 1.00 94.31 156 THR A CA 1
ATOM 1189 C C . THR A 1 156 ? -15.499 -2.114 20.072 1.00 94.31 156 THR A C 1
ATOM 1191 O O . THR A 1 156 ? -15.846 -2.196 21.247 1.00 94.31 156 THR A O 1
ATOM 1194 N N . CYS A 1 157 ? -14.325 -1.587 19.707 1.00 92.31 157 CYS A N 1
ATOM 1195 C CA . CYS A 1 157 ? -13.429 -0.917 20.651 1.00 92.31 157 CYS A CA 1
ATOM 1196 C C . CYS A 1 157 ? -13.991 0.438 21.105 1.00 92.31 157 CYS A C 1
ATOM 1198 O O . CYS A 1 157 ? -14.990 0.926 20.569 1.00 92.31 157 CYS A O 1
ATOM 1200 N N . GLU A 1 158 ? -13.347 1.037 22.108 1.00 94.88 158 GLU A N 1
ATOM 1201 C CA . GLU A 1 158 ? -13.750 2.334 22.655 1.00 94.88 158 GLU A CA 1
ATOM 1202 C C . GLU A 1 158 ? -13.827 3.398 21.542 1.00 94.88 158 GLU A C 1
ATOM 1204 O O . GLU A 1 158 ? -12.894 3.513 20.738 1.00 94.88 158 GLU A O 1
ATOM 1209 N N . PRO A 1 159 ? -14.893 4.220 21.477 1.00 94.88 159 PRO A N 1
ATOM 1210 C CA . PRO A 1 159 ? -15.061 5.197 20.401 1.00 94.88 159 PRO A CA 1
ATOM 1211 C C . PRO A 1 159 ? -13.888 6.172 20.253 1.00 94.88 159 PRO A C 1
ATOM 1213 O O . PRO A 1 159 ? -13.574 6.584 19.139 1.00 94.88 159 PRO A O 1
ATOM 1216 N N . ALA A 1 160 ? -13.221 6.522 21.358 1.00 93.94 160 ALA A N 1
ATOM 1217 C CA . ALA A 1 160 ? -12.040 7.381 21.335 1.00 93.94 160 ALA A CA 1
ATOM 1218 C C . ALA A 1 160 ? -10.842 6.719 20.627 1.00 93.94 160 ALA A C 1
ATOM 1220 O O . ALA A 1 160 ? -10.151 7.386 19.861 1.00 93.94 160 ALA A O 1
ATOM 1221 N N . GLU A 1 161 ? -10.633 5.413 20.824 1.00 92.06 161 GLU A N 1
ATOM 1222 C CA . GLU A 1 161 ? -9.583 4.639 20.144 1.00 92.06 161 GLU A CA 1
ATOM 1223 C C . GLU A 1 161 ? -9.878 4.540 18.643 1.00 92.06 161 GLU A C 1
ATOM 1225 O O . GLU A 1 161 ? -9.015 4.826 17.815 1.00 92.06 161 GLU A O 1
ATOM 1230 N N . LEU A 1 162 ? -11.125 4.222 18.274 1.00 93.94 162 LEU A N 1
ATOM 1231 C CA . LEU A 1 162 ? -11.536 4.167 16.867 1.00 93.94 162 LEU A CA 1
ATOM 1232 C C . LEU A 1 162 ? -11.385 5.532 16.173 1.00 93.94 162 LEU A C 1
ATOM 1234 O O . LEU A 1 162 ? -10.936 5.594 15.030 1.00 93.94 162 LEU A O 1
ATOM 1238 N N . ALA A 1 163 ? -11.719 6.628 16.861 1.00 94.88 163 ALA A N 1
ATOM 1239 C CA . ALA A 1 163 ? -11.557 7.985 16.339 1.00 94.88 163 ALA A CA 1
ATOM 1240 C C . ALA A 1 163 ? -10.080 8.387 16.175 1.00 94.88 163 ALA A C 1
ATOM 1242 O O . ALA A 1 163 ? -9.725 9.050 15.195 1.00 94.88 163 ALA A O 1
ATOM 1243 N N . GLN A 1 164 ? -9.212 7.968 17.100 1.00 93.06 164 GLN A N 1
ATOM 1244 C CA . GLN A 1 164 ? -7.770 8.162 16.970 1.00 93.06 164 GLN A CA 1
ATOM 1245 C C . GLN A 1 164 ? -7.230 7.408 15.749 1.00 93.06 164 GLN A C 1
ATOM 1247 O O . GLN A 1 164 ? -6.592 8.013 14.892 1.00 93.06 164 GLN A O 1
ATOM 1252 N N . LEU A 1 165 ? -7.569 6.125 15.605 1.00 90.50 165 LEU A N 1
ATOM 1253 C CA . LEU A 1 165 ? -7.160 5.317 14.453 1.00 90.50 165 LEU A CA 1
ATOM 1254 C C . LEU A 1 165 ? -7.680 5.883 13.128 1.00 90.50 165 LEU A C 1
ATOM 1256 O O . LEU A 1 165 ? -6.963 5.893 12.132 1.00 90.50 165 LEU A O 1
ATOM 1260 N N . GLN A 1 166 ? -8.905 6.412 13.103 1.00 93.81 166 GLN A N 1
ATOM 1261 C CA . GLN A 1 166 ? -9.437 7.103 11.928 1.00 93.81 166 GLN A CA 1
ATOM 1262 C C . GLN A 1 166 ? -8.607 8.342 11.550 1.00 93.81 166 GLN A C 1
ATOM 1264 O O . GLN A 1 166 ? -8.498 8.666 10.366 1.00 93.81 166 GLN A O 1
ATOM 1269 N N . THR A 1 167 ? -8.023 9.027 12.536 1.00 91.38 167 THR A N 1
ATOM 1270 C CA . THR A 1 167 ? -7.142 10.187 12.324 1.00 91.38 167 THR A CA 1
ATOM 1271 C C . THR A 1 167 ? -5.766 9.763 11.809 1.00 91.38 167 THR A C 1
ATOM 1273 O O . THR A 1 167 ? -5.209 10.433 10.943 1.00 91.38 167 THR A O 1
ATOM 1276 N N . GLU A 1 168 ? -5.237 8.641 12.300 1.00 87.50 168 GLU A N 1
ATOM 1277 C CA . GLU A 1 168 ? -3.964 8.047 11.857 1.00 87.50 168 GLU A CA 1
ATOM 1278 C C . GLU A 1 168 ? -4.069 7.388 10.468 1.00 87.50 168 GLU A C 1
ATOM 1280 O O . GLU A 1 168 ? -3.072 7.245 9.761 1.00 87.50 168 GLU A O 1
ATOM 1285 N N . TYR A 1 169 ? -5.288 7.038 10.044 1.00 85.88 169 TYR A N 1
ATOM 1286 C CA . TYR A 1 169 ? -5.583 6.397 8.764 1.00 85.88 169 TYR A CA 1
ATOM 1287 C C . TYR A 1 169 ? -6.528 7.243 7.887 1.00 85.88 169 TYR A C 1
ATOM 1289 O O . TYR A 1 169 ? -7.614 6.778 7.536 1.00 85.88 169 TYR A O 1
ATOM 1297 N N . PRO A 1 170 ? -6.184 8.492 7.522 1.00 83.00 170 PRO A N 1
ATOM 1298 C CA . PRO A 1 170 ? -7.148 9.437 6.952 1.00 83.00 170 PRO A CA 1
ATOM 1299 C C . PRO A 1 170 ? -7.541 9.140 5.497 1.00 83.00 170 PRO A C 1
ATOM 1301 O O . PRO A 1 170 ? -8.632 9.512 5.067 1.00 83.00 170 PRO A O 1
ATOM 1304 N N 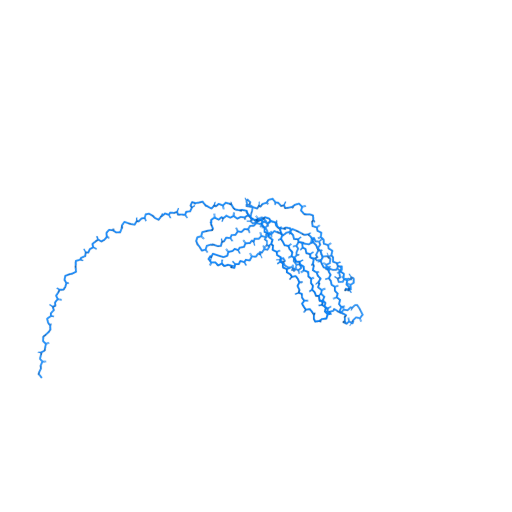. ASP A 1 171 ? -6.666 8.499 4.722 1.00 85.00 171 ASP A N 1
ATOM 1305 C CA . ASP A 1 171 ? -6.805 8.402 3.265 1.00 85.00 171 ASP A CA 1
ATOM 1306 C C . ASP A 1 171 ? -6.624 6.978 2.710 1.00 85.00 171 ASP A C 1
ATOM 1308 O O . ASP A 1 171 ? -6.784 6.754 1.511 1.00 85.00 171 ASP A O 1
ATOM 1312 N N . GLY A 1 172 ? -6.317 6.002 3.566 1.00 78.69 172 GLY A N 1
ATOM 1313 C CA . GLY A 1 172 ? -6.089 4.622 3.152 1.00 78.69 172 GLY A CA 1
ATOM 1314 C C . GLY A 1 172 ? -4.801 4.390 2.366 1.00 78.69 172 GLY A C 1
ATOM 1315 O O . GLY A 1 172 ? -4.674 3.342 1.739 1.00 78.69 172 GLY A O 1
ATOM 1316 N N . SER A 1 173 ? -3.869 5.350 2.346 1.00 77.31 173 SER A N 1
ATOM 1317 C CA . SER A 1 173 ? -2.591 5.209 1.639 1.00 77.31 173 SER A CA 1
ATOM 1318 C C . SER A 1 173 ? -1.535 4.482 2.480 1.00 77.31 173 SER A C 1
ATOM 1320 O O . SER A 1 173 ? -0.784 3.660 1.951 1.00 77.31 173 SER A O 1
ATOM 1322 N N . THR A 1 174 ? -1.524 4.703 3.795 1.00 68.06 174 THR A N 1
ATOM 1323 C CA . THR A 1 174 ? -0.583 4.073 4.732 1.00 68.06 174 THR A CA 1
ATOM 1324 C C . THR A 1 174 ? -0.977 2.624 5.021 1.00 68.06 174 THR A C 1
ATOM 1326 O O . THR A 1 174 ? -2.130 2.229 4.853 1.00 68.06 174 THR A O 1
ATOM 1329 N N . ALA A 1 175 ? -0.022 1.776 5.417 1.00 54.84 175 ALA A N 1
ATOM 1330 C CA . ALA A 1 175 ? -0.277 0.354 5.691 1.00 54.84 175 ALA A CA 1
ATOM 1331 C C . ALA A 1 175 ? -0.760 0.045 7.102 1.00 54.84 175 ALA A C 1
ATOM 1333 O O . ALA A 1 175 ? -0.596 -1.077 7.571 1.00 54.84 175 ALA A O 1
ATOM 1334 N N . GLY A 1 176 ? -1.256 1.057 7.816 1.00 50.31 176 GLY A N 1
ATOM 1335 C CA . GLY A 1 176 ? -1.257 1.004 9.276 1.00 50.31 176 GLY A CA 1
ATOM 1336 C C . GLY A 1 176 ? 0.165 0.894 9.852 1.00 50.31 176 GLY A C 1
ATOM 1337 O O . GLY A 1 176 ? 0.317 0.612 11.034 1.00 50.31 176 GLY A O 1
ATOM 1338 N N . SER A 1 177 ? 1.199 1.099 9.023 1.00 42.88 177 SER A N 1
ATOM 1339 C CA . SER A 1 177 ? 2.589 1.271 9.438 1.00 42.88 177 SER A CA 1
ATOM 1340 C C . SER A 1 177 ? 2.783 2.754 9.762 1.00 42.88 177 SER A C 1
ATOM 1342 O O . SER A 1 177 ? 2.549 3.575 8.869 1.00 42.88 177 SER A O 1
ATOM 1344 N N . PRO A 1 178 ? 3.175 3.119 10.998 1.00 33.75 178 PRO A N 1
ATOM 1345 C CA . PRO A 1 178 ? 3.420 4.509 11.389 1.00 33.75 178 PRO A CA 1
ATOM 1346 C C . PRO A 1 178 ? 4.462 5.226 10.518 1.00 33.75 178 PRO A C 1
ATOM 1348 O O . PRO A 1 178 ? 4.451 6.452 10.458 1.00 33.75 178 PRO A O 1
ATOM 1351 N N . ASP A 1 179 ? 5.318 4.470 9.824 1.00 31.70 179 ASP A N 1
ATOM 1352 C CA . ASP A 1 179 ? 6.474 5.004 9.099 1.00 31.70 179 ASP A CA 1
ATOM 1353 C C . ASP A 1 179 ? 6.346 4.944 7.565 1.00 31.70 179 ASP A C 1
ATOM 1355 O O . ASP A 1 179 ? 7.251 5.403 6.870 1.00 31.70 179 ASP A O 1
ATOM 1359 N N . GLY A 1 180 ? 5.235 4.421 7.027 1.00 38.44 180 GLY A N 1
ATOM 1360 C CA . GLY A 1 180 ? 5.130 4.094 5.596 1.00 38.44 180 GLY A CA 1
ATOM 1361 C C . GLY A 1 180 ? 5.839 2.791 5.267 1.00 38.44 180 GLY A C 1
ATOM 1362 O O . GLY A 1 180 ? 7.037 2.822 4.920 1.00 38.44 180 GLY A O 1
#

Foldseek 3Di:
DDDDDDDDDDDDDDDDPDPPPPDPPPPPPPDFDKDKDWDKDKDWDFDDDVVDTKTWIKMWTDMWIWTPDDPAQAKTKTWEKTKIWTWIKDWDWDQAPVRDTDIKIKTKTWIAIFTWMWIGGHPDRDIDIDGDDVVVVPPGYDDHDPDFFAMAIDMGGDPVVSVVVCVCCVGVHDPVPSVD

pLDDT: mean 81.39, std 17.7, range [31.7, 97.19]